Protein AF-A0A432HKB5-F1 (afdb_monomer)

Sequence (75 aa):
MSPSSWNRFEECPRKYWLSRQRLPRKASMPAAMGTAVHNSVEDLCNLDLSDKDDSEDGWLPPTAKAVLDRHWTLE

Foldseek 3Di:
DDPVLVVQCVVPVVSSVVVPPPDPPPCDPVNLLVQLLVVLVVVLVVDDCVPPDPPDDDPSVVSSVVSSVVSSVVD

Secondary structure (DSSP, 8-state):
--HHHHHHHHH-HHHHHHHHTT------HHHHHHHHHHHHHHHHHT---TT--TT--S-HHHHHHHHHHHHHHH-

pLDDT: mean 86.96, std 9.21, range [58.88, 97.0]

Mean predicted aligned error: 8.33 Å

Structure (mmCIF, N/CA/C/O backbone):
data_AF-A0A432HKB5-F1
#
_entry.id   AF-A0A432HKB5-F1
#
loop_
_atom_site.group_PDB
_atom_site.id
_atom_site.type_symbol
_atom_site.label_atom_id
_atom_site.label_alt_id
_atom_site.label_comp_id
_atom_site.label_asym_id
_atom_site.label_entity_id
_atom_site.label_seq_id
_atom_site.pdbx_PDB_ins_code
_atom_site.Cartn_x
_atom_site.Cartn_y
_atom_site.Cartn_z
_atom_site.occupancy
_atom_site.B_iso_or_equiv
_atom_site.auth_seq_id
_atom_site.auth_comp_id
_atom_site.auth_asym_id
_atom_site.auth_atom_id
_atom_site.pdbx_PDB_model_num
ATOM 1 N N . MET A 1 1 ? 3.568 11.205 -22.959 1.00 71.00 1 MET A N 1
ATOM 2 C CA . MET A 1 1 ? 4.556 10.474 -22.123 1.00 71.00 1 MET A CA 1
ATOM 3 C C . MET A 1 1 ? 4.114 10.591 -20.674 1.00 71.00 1 MET A C 1
ATOM 5 O O . MET A 1 1 ? 3.637 11.660 -20.328 1.00 71.00 1 MET A O 1
ATOM 9 N N . SER A 1 2 ? 4.226 9.541 -19.848 1.00 84.31 2 SER A N 1
ATOM 10 C CA . SER A 1 2 ? 3.934 9.678 -18.409 1.00 84.31 2 SER A CA 1
ATOM 11 C C . SER A 1 2 ? 4.977 10.579 -17.730 1.00 84.31 2 SER A C 1
ATOM 13 O O . SER A 1 2 ? 6.122 10.596 -18.196 1.00 84.31 2 SER A O 1
ATOM 15 N N . PRO A 1 3 ? 4.644 11.254 -16.613 1.00 86.50 3 PRO A N 1
ATOM 16 C CA . PRO A 1 3 ? 5.620 12.028 -15.839 1.00 86.50 3 PRO A CA 1
ATOM 17 C C . PRO A 1 3 ? 6.867 11.205 -15.475 1.00 86.50 3 PRO A C 1
ATOM 19 O O . PRO A 1 3 ? 7.996 11.626 -15.698 1.00 86.50 3 PRO A O 1
ATOM 22 N N . SER A 1 4 ? 6.679 9.948 -15.063 1.00 79.12 4 SER A N 1
ATOM 23 C CA . SER A 1 4 ? 7.777 9.014 -14.779 1.00 79.12 4 SER A CA 1
ATOM 24 C C . SER A 1 4 ? 8.642 8.670 -16.000 1.00 79.12 4 SER A C 1
ATOM 26 O O . SER A 1 4 ? 9.840 8.416 -15.865 1.00 79.12 4 SER A O 1
ATOM 28 N N . SER A 1 5 ? 8.059 8.655 -17.202 1.00 82.00 5 SER A N 1
ATOM 29 C CA . SER A 1 5 ? 8.804 8.446 -18.448 1.00 82.00 5 SER A CA 1
ATOM 30 C C . SER A 1 5 ? 9.629 9.674 -18.825 1.00 82.00 5 SER A C 1
ATOM 32 O O . SER A 1 5 ? 10.724 9.512 -19.356 1.00 82.00 5 SER A O 1
ATOM 34 N N . TRP A 1 6 ? 9.115 10.877 -18.555 1.00 86.88 6 TRP A N 1
ATOM 35 C CA . TRP A 1 6 ? 9.825 12.135 -18.783 1.00 86.88 6 TRP A CA 1
ATOM 36 C C . TRP A 1 6 ? 11.011 12.289 -17.825 1.00 86.88 6 TRP A C 1
ATOM 38 O O . TRP A 1 6 ? 12.132 12.468 -18.291 1.00 86.88 6 TRP A O 1
ATOM 48 N N . ASN A 1 7 ? 10.809 12.034 -16.527 1.00 86.56 7 ASN A N 1
ATOM 49 C CA . ASN A 1 7 ? 11.886 12.082 -15.528 1.00 86.56 7 ASN A CA 1
ATOM 50 C C . ASN A 1 7 ? 13.064 11.154 -15.885 1.00 86.56 7 ASN A C 1
ATOM 52 O O . ASN A 1 7 ? 14.223 11.511 -15.706 1.00 86.56 7 ASN A O 1
ATOM 56 N N . ARG A 1 8 ? 12.795 9.962 -16.443 1.00 83.38 8 ARG A N 1
ATOM 57 C CA . ARG A 1 8 ? 13.863 9.054 -16.910 1.00 83.38 8 ARG A CA 1
ATOM 58 C C . ARG A 1 8 ? 14.615 9.583 -18.128 1.00 83.38 8 ARG A C 1
ATOM 60 O O . ARG A 1 8 ? 15.792 9.266 -18.271 1.00 83.38 8 ARG A O 1
ATOM 67 N N . PHE A 1 9 ? 13.937 10.297 -19.028 1.00 87.44 9 PHE A N 1
ATOM 68 C CA . PHE A 1 9 ? 14.571 10.896 -20.201 1.00 87.44 9 PHE A CA 1
ATOM 69 C C . PHE A 1 9 ? 15.488 12.051 -19.791 1.00 87.44 9 PHE A C 1
ATOM 71 O O . PHE A 1 9 ? 16.628 12.079 -20.249 1.00 87.44 9 PHE A O 1
ATOM 78 N N . GLU A 1 10 ? 15.017 12.922 -18.891 1.00 92.44 10 GLU A N 1
ATOM 79 C CA . GLU A 1 10 ? 15.818 14.011 -18.314 1.00 92.44 10 GLU A CA 1
ATOM 80 C C . GLU A 1 10 ? 17.047 13.490 -17.564 1.00 92.44 10 GLU A C 1
ATOM 82 O O . GLU A 1 10 ? 18.141 14.011 -17.753 1.00 92.44 10 GLU A O 1
ATOM 87 N N . GLU A 1 11 ? 16.899 12.430 -16.761 1.00 91.38 11 GLU A N 1
ATOM 88 C CA . GLU A 1 11 ? 18.028 11.847 -16.028 1.00 91.38 11 GLU A CA 1
ATOM 89 C C . GLU A 1 11 ? 19.060 11.206 -16.976 1.00 91.38 11 GLU A C 1
ATOM 91 O O . GLU A 1 11 ? 20.266 11.395 -16.825 1.00 91.38 11 GLU A O 1
ATOM 96 N N . CYS A 1 12 ? 18.603 10.398 -17.941 1.00 91.38 12 CYS A N 1
ATOM 97 C CA . CYS A 1 12 ? 19.465 9.789 -18.948 1.00 91.38 12 CYS A CA 1
ATOM 98 C C . CYS A 1 12 ? 18.642 9.237 -20.129 1.00 91.38 12 CYS A C 1
ATOM 100 O O . CYS A 1 12 ? 17.933 8.233 -19.968 1.00 91.38 12 CYS A O 1
ATOM 102 N N . PRO A 1 13 ? 18.827 9.746 -21.363 1.00 89.19 13 PRO A N 1
ATOM 103 C CA . PRO A 1 13 ? 18.105 9.250 -22.536 1.00 89.19 13 PRO A CA 1
ATOM 104 C C . PRO A 1 13 ? 18.230 7.731 -22.742 1.00 89.19 13 PRO A C 1
ATOM 106 O O . PRO A 1 13 ? 17.262 7.070 -23.126 1.00 89.19 13 PRO A O 1
ATOM 109 N N . ARG A 1 14 ? 19.389 7.135 -22.412 1.00 87.50 14 ARG A N 1
ATOM 110 C CA . ARG A 1 14 ? 19.601 5.677 -22.475 1.00 87.50 14 ARG A CA 1
ATOM 111 C C . ARG A 1 14 ? 18.683 4.911 -21.515 1.00 87.50 14 ARG A C 1
ATOM 113 O O . ARG A 1 14 ? 18.156 3.871 -21.906 1.00 87.50 14 ARG A O 1
ATOM 120 N N . LYS A 1 15 ? 18.445 5.405 -20.291 1.00 81.81 15 LYS A N 1
ATOM 121 C CA . LYS A 1 15 ? 17.513 4.777 -19.331 1.00 81.81 15 LYS A CA 1
ATOM 122 C C . LYS A 1 15 ? 16.077 4.799 -19.856 1.00 81.81 15 LYS A C 1
ATOM 124 O O . LYS A 1 15 ? 15.375 3.794 -19.741 1.00 81.81 15 LYS A O 1
ATOM 129 N N . TYR A 1 16 ? 15.653 5.908 -20.464 1.00 86.31 16 TYR A N 1
ATOM 130 C CA . TYR A 1 16 ? 14.343 6.011 -21.111 1.00 86.31 16 TYR A CA 1
ATOM 131 C C . TYR A 1 16 ? 14.174 4.966 -22.224 1.00 86.31 16 TYR A C 1
ATOM 133 O O . TYR A 1 16 ? 13.221 4.182 -22.182 1.00 86.31 16 TYR A O 1
ATOM 141 N N . TRP A 1 17 ? 15.125 4.887 -23.160 1.00 86.44 17 TRP A N 1
ATOM 142 C CA . TRP A 1 17 ? 15.081 3.921 -24.262 1.00 86.44 17 TRP A CA 1
ATOM 143 C C . TRP A 1 17 ? 15.101 2.463 -23.780 1.00 86.44 17 TRP A C 1
ATOM 145 O O . TRP A 1 17 ? 14.269 1.669 -24.219 1.00 86.44 17 TRP A O 1
ATOM 155 N N . LEU A 1 18 ? 15.964 2.120 -22.816 1.00 79.00 18 LEU A N 1
ATOM 156 C CA . LEU A 1 18 ? 16.010 0.777 -22.221 1.00 79.00 18 LEU A CA 1
ATOM 157 C C . LEU A 1 18 ? 14.709 0.415 -21.494 1.00 79.00 18 LEU A C 1
ATOM 159 O O . LEU A 1 18 ? 14.258 -0.726 -21.570 1.00 79.00 18 LEU A O 1
ATOM 163 N N . SER A 1 19 ? 14.057 1.382 -20.840 1.00 77.44 19 SER A N 1
ATOM 164 C CA . SER A 1 19 ? 12.778 1.139 -20.161 1.00 77.44 19 SER A CA 1
ATOM 165 C C . SER A 1 19 ? 11.643 0.750 -21.115 1.00 77.44 19 SER A C 1
ATOM 167 O O . SER A 1 19 ? 10.682 0.113 -20.684 1.00 77.44 19 SER A O 1
ATOM 169 N N . ARG A 1 20 ? 11.761 1.089 -22.407 1.00 81.69 20 ARG A N 1
ATOM 170 C CA . ARG A 1 20 ? 10.795 0.716 -23.448 1.00 81.69 20 ARG A CA 1
ATOM 171 C C . ARG A 1 20 ? 11.075 -0.630 -24.108 1.00 81.69 20 ARG A C 1
ATOM 173 O O . ARG A 1 20 ? 10.171 -1.175 -24.731 1.00 81.69 20 ARG A O 1
ATOM 180 N N . GLN A 1 21 ? 12.270 -1.198 -23.948 1.00 80.81 21 GLN A N 1
ATOM 181 C CA . GLN A 1 21 ? 12.655 -2.445 -24.620 1.00 80.81 21 GLN A CA 1
ATOM 182 C C . GLN A 1 21 ? 12.071 -3.727 -23.990 1.00 80.81 21 GLN A C 1
ATOM 184 O O . GLN A 1 21 ? 12.459 -4.812 -24.401 1.00 80.81 21 GLN A O 1
ATOM 189 N N . ARG A 1 22 ? 11.132 -3.641 -23.028 1.00 66.56 22 ARG A N 1
ATOM 190 C CA . ARG A 1 22 ? 10.512 -4.801 -22.333 1.00 66.56 22 ARG A CA 1
ATOM 191 C C . ARG A 1 22 ? 11.522 -5.903 -21.963 1.00 66.56 22 ARG A C 1
ATOM 193 O O . ARG A 1 22 ? 11.201 -7.088 -21.994 1.00 66.56 22 ARG A O 1
ATOM 200 N N . LEU A 1 23 ? 12.745 -5.507 -21.604 1.00 68.19 23 LEU A N 1
ATOM 201 C CA . LEU A 1 23 ? 13.747 -6.437 -21.094 1.00 68.19 23 LEU A CA 1
ATOM 202 C C . LEU A 1 23 ? 13.178 -7.117 -19.839 1.00 68.19 23 LEU A C 1
ATOM 204 O O . LEU A 1 23 ? 12.440 -6.449 -19.106 1.00 68.19 23 LEU A O 1
ATOM 208 N N . PRO A 1 24 ? 13.492 -8.398 -19.572 1.00 62.53 24 PRO A N 1
ATOM 209 C CA . PRO A 1 24 ? 12.998 -9.092 -18.390 1.00 62.53 24 PRO A CA 1
ATOM 210 C C . PRO A 1 24 ? 13.364 -8.287 -17.143 1.00 62.53 24 PRO A C 1
ATOM 212 O O . PRO A 1 24 ? 14.528 -8.203 -16.747 1.00 62.53 24 PRO A O 1
ATOM 215 N N . ARG A 1 25 ? 12.371 -7.632 -16.540 1.00 61.84 25 ARG A N 1
ATOM 216 C CA . ARG A 1 25 ? 12.564 -6.911 -15.288 1.00 61.84 25 ARG A CA 1
ATOM 217 C C . ARG A 1 25 ? 12.456 -7.962 -14.206 1.00 61.84 25 ARG A C 1
ATOM 219 O O . ARG A 1 25 ? 11.354 -8.346 -13.837 1.00 61.84 25 ARG A O 1
ATOM 226 N N . LYS A 1 26 ? 13.592 -8.459 -13.723 1.00 58.88 26 LYS A N 1
ATOM 227 C CA . LYS A 1 26 ? 13.586 -9.206 -12.468 1.00 58.88 26 LYS A CA 1
ATOM 228 C C . LYS A 1 26 ? 13.152 -8.202 -11.399 1.00 58.88 26 LYS A C 1
ATOM 230 O O . LYS A 1 26 ? 13.900 -7.263 -11.122 1.00 58.88 26 LYS A O 1
ATOM 235 N N . ALA A 1 27 ? 11.920 -8.319 -10.905 1.00 63.94 27 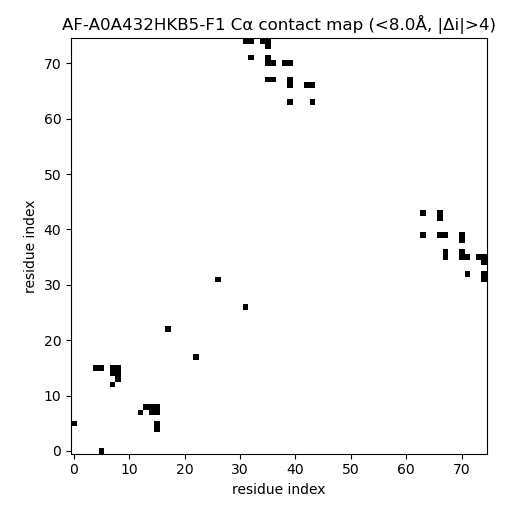ALA A N 1
ATOM 236 C CA . ALA A 1 27 ? 11.486 -7.546 -9.752 1.00 63.94 27 ALA A CA 1
ATOM 237 C C . ALA A 1 27 ? 12.488 -7.836 -8.629 1.00 63.94 27 ALA A C 1
ATOM 239 O O . ALA A 1 27 ? 12.778 -8.993 -8.323 1.00 63.94 27 ALA A O 1
ATOM 240 N N . SER A 1 28 ? 13.140 -6.793 -8.126 1.00 69.12 28 SER A N 1
ATOM 241 C CA . SER A 1 28 ? 14.057 -6.938 -7.006 1.00 69.12 28 SER A CA 1
ATOM 242 C C . SER A 1 28 ? 13.244 -6.942 -5.715 1.00 69.12 28 SER A C 1
ATOM 244 O O . SER A 1 28 ? 12.222 -6.262 -5.631 1.00 69.12 28 SER A O 1
ATOM 246 N N . MET A 1 29 ? 13.723 -7.661 -4.696 1.00 76.25 29 MET A N 1
ATOM 247 C CA . MET A 1 29 ? 13.092 -7.697 -3.368 1.00 76.25 29 MET A CA 1
ATOM 248 C C . MET A 1 29 ? 12.702 -6.301 -2.829 1.00 76.25 29 MET A C 1
ATOM 250 O O . MET A 1 29 ? 11.600 -6.168 -2.307 1.00 76.25 29 MET A O 1
ATOM 254 N N . PRO A 1 30 ? 13.513 -5.228 -2.996 1.00 81.88 30 PRO A N 1
ATOM 255 C CA . PRO A 1 30 ? 13.114 -3.885 -2.563 1.00 81.88 30 PRO A CA 1
ATOM 256 C C . PRO A 1 30 ? 11.923 -3.292 -3.329 1.00 81.88 30 PRO A C 1
ATOM 258 O O . PRO A 1 30 ? 11.145 -2.539 -2.752 1.00 81.88 30 PRO A O 1
ATOM 261 N N . ALA A 1 31 ? 11.776 -3.604 -4.621 1.00 82.75 31 ALA A N 1
ATOM 262 C CA . ALA A 1 31 ? 10.658 -3.109 -5.422 1.00 82.75 31 ALA A CA 1
ATOM 263 C C . ALA A 1 31 ? 9.345 -3.815 -5.050 1.00 82.75 31 ALA A C 1
ATOM 265 O O . ALA A 1 31 ? 8.320 -3.147 -4.934 1.00 82.75 31 ALA A O 1
ATOM 266 N N . ALA A 1 32 ? 9.397 -5.130 -4.814 1.00 82.50 32 ALA A N 1
ATOM 267 C CA . ALA A 1 32 ? 8.261 -5.910 -4.316 1.00 82.50 32 ALA A CA 1
ATOM 268 C C . ALA A 1 32 ? 7.826 -5.419 -2.923 1.00 82.50 32 ALA A C 1
ATOM 270 O O . ALA A 1 32 ? 6.679 -5.036 -2.729 1.00 82.50 32 ALA A O 1
ATOM 271 N N . MET A 1 33 ? 8.776 -5.267 -1.991 1.00 86.00 33 MET A N 1
ATOM 272 C CA . MET A 1 33 ? 8.518 -4.705 -0.657 1.00 86.00 33 MET A CA 1
ATOM 273 C C . MET A 1 33 ? 7.899 -3.302 -0.715 1.00 86.00 33 MET A C 1
ATOM 275 O O . MET A 1 33 ? 6.932 -3.028 -0.008 1.00 86.00 33 MET A O 1
ATOM 279 N N . GLY A 1 34 ? 8.441 -2.406 -1.547 1.00 89.00 34 GLY A N 1
ATOM 280 C CA . GLY A 1 34 ? 7.899 -1.055 -1.701 1.00 89.00 34 GLY A CA 1
ATOM 281 C C . GLY A 1 34 ? 6.469 -1.053 -2.242 1.00 89.00 34 GLY A C 1
ATOM 282 O O . GLY A 1 34 ? 5.648 -0.265 -1.778 1.00 89.00 34 GLY A O 1
ATOM 283 N N . THR A 1 35 ? 6.164 -1.962 -3.170 1.00 90.00 35 THR A N 1
ATOM 284 C CA . THR A 1 35 ? 4.813 -2.140 -3.721 1.00 90.00 35 THR A CA 1
ATOM 285 C C . THR A 1 35 ? 3.859 -2.671 -2.654 1.00 90.00 35 THR A C 1
ATOM 287 O O . THR A 1 35 ? 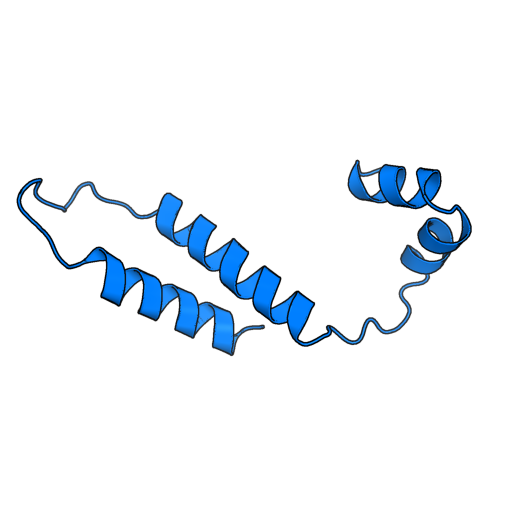2.804 -2.079 -2.441 1.00 90.00 35 THR A O 1
ATOM 290 N N . ALA A 1 36 ? 4.274 -3.690 -1.892 1.00 91.25 36 ALA A N 1
ATOM 291 C CA . ALA A 1 36 ? 3.471 -4.249 -0.810 1.00 91.25 36 ALA A CA 1
ATOM 292 C C . ALA A 1 36 ? 3.113 -3.195 0.250 1.00 91.25 36 ALA A C 1
ATOM 294 O O . ALA A 1 36 ? 1.955 -3.085 0.652 1.00 91.25 36 ALA A O 1
ATOM 295 N N . VAL A 1 37 ? 4.083 -2.375 0.673 1.00 93.00 37 VAL A N 1
ATOM 296 C CA . VAL A 1 37 ? 3.846 -1.292 1.642 1.00 93.00 37 VAL A CA 1
ATOM 297 C C . VAL A 1 37 ? 2.941 -0.206 1.058 1.00 93.00 37 VAL A C 1
ATOM 299 O O . VAL A 1 37 ? 2.022 0.234 1.744 1.00 93.00 37 VAL A O 1
ATOM 302 N N . HIS A 1 38 ? 3.171 0.220 -0.189 1.00 94.06 38 HIS A N 1
ATOM 303 C CA . HIS A 1 38 ? 2.366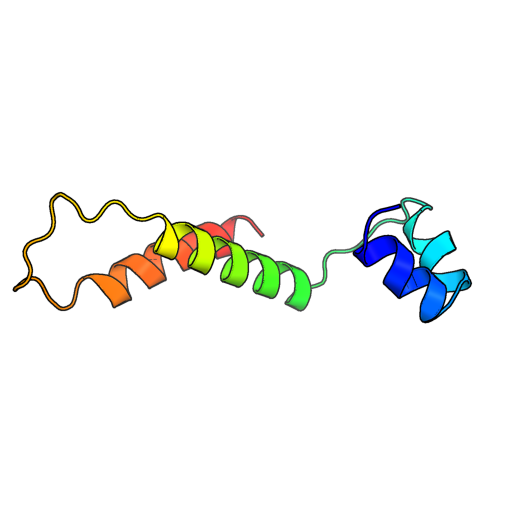 1.263 -0.832 1.00 94.06 38 HIS A CA 1
ATOM 304 C C . HIS A 1 38 ? 0.891 0.863 -0.923 1.00 94.06 38 HIS A C 1
ATOM 306 O O . HIS A 1 38 ? 0.035 1.594 -0.426 1.00 94.06 38 HIS A O 1
ATOM 312 N N . ASN A 1 39 ? 0.617 -0.326 -1.464 1.00 93.69 39 ASN A N 1
ATOM 313 C CA . ASN A 1 39 ? -0.744 -0.838 -1.612 1.00 93.69 39 ASN A CA 1
ATOM 314 C C . ASN A 1 39 ? -1.415 -1.041 -0.246 1.00 93.69 39 ASN A C 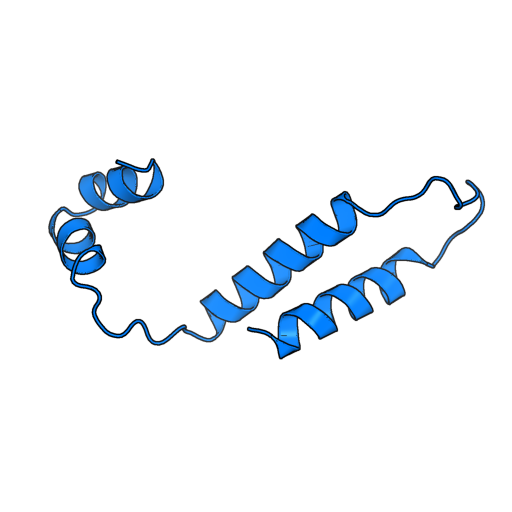1
ATOM 316 O O . ASN A 1 39 ? -2.595 -0.752 -0.084 1.00 93.69 39 ASN A O 1
ATOM 320 N N . SER A 1 40 ? -0.656 -1.478 0.767 1.00 95.38 40 SER A N 1
ATOM 321 C CA . SER A 1 40 ? -1.194 -1.634 2.123 1.00 95.38 40 SER A CA 1
ATOM 322 C C . SER A 1 40 ? -1.654 -0.309 2.723 1.00 95.38 40 SER A C 1
ATOM 324 O O . SER A 1 40 ? -2.705 -0.248 3.352 1.00 95.38 40 SER A O 1
ATOM 326 N N . VAL A 1 41 ? -0.875 0.761 2.541 1.00 96.12 41 VAL A N 1
ATOM 327 C CA . VAL A 1 41 ? -1.252 2.098 3.022 1.00 96.12 41 VAL A CA 1
ATOM 328 C C . VAL A 1 41 ? -2.463 2.627 2.256 1.00 96.12 41 VAL A C 1
ATOM 330 O O . VAL A 1 41 ? -3.361 3.190 2.875 1.00 96.12 41 VAL A O 1
ATOM 333 N N . GLU A 1 42 ? -2.516 2.416 0.940 1.00 97.00 42 GLU A N 1
ATOM 334 C CA . GLU A 1 42 ? -3.668 2.803 0.120 1.00 97.00 42 GLU A CA 1
ATOM 335 C C . GLU A 1 42 ? -4.956 2.101 0.580 1.00 97.00 42 GLU A C 1
ATOM 337 O O . GLU A 1 42 ? -5.974 2.763 0.778 1.00 97.00 42 GLU A O 1
ATOM 342 N N . ASP A 1 43 ? -4.907 0.793 0.843 1.00 95.81 43 ASP A N 1
ATOM 343 C CA . ASP A 1 43 ? -6.049 0.033 1.366 1.00 95.81 43 ASP A CA 1
ATOM 344 C C . ASP A 1 43 ? -6.494 0.540 2.744 1.00 95.81 43 ASP A C 1
ATOM 346 O O . ASP A 1 4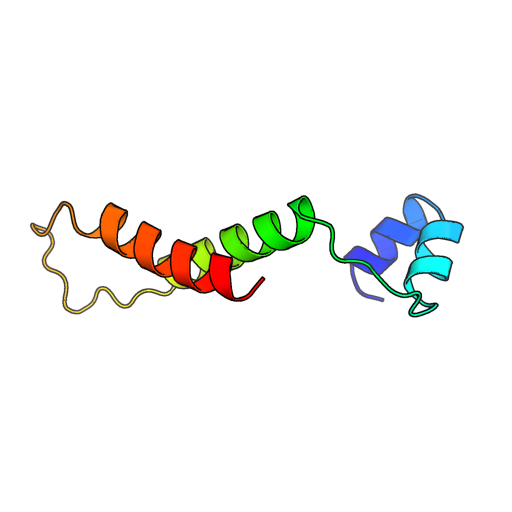3 ? -7.689 0.705 2.987 1.00 95.81 43 ASP A O 1
ATOM 350 N N . LEU A 1 44 ? -5.547 0.831 3.645 1.00 95.50 44 LEU A N 1
ATOM 351 C CA . LEU A 1 44 ? -5.855 1.369 4.973 1.00 95.50 44 LEU A CA 1
ATOM 352 C C . LEU A 1 44 ? -6.543 2.737 4.903 1.00 95.50 44 LEU A C 1
ATOM 354 O O . LEU A 1 44 ? -7.473 2.990 5.667 1.00 95.50 44 LEU A O 1
ATOM 358 N N . CYS A 1 45 ? -6.115 3.606 3.985 1.00 94.69 45 CYS A N 1
ATOM 359 C CA . CYS A 1 45 ? -6.745 4.908 3.762 1.00 94.69 45 CYS A CA 1
ATOM 360 C C . CYS A 1 45 ? -8.154 4.807 3.160 1.00 94.69 45 CYS A C 1
ATOM 362 O O . CYS A 1 45 ? -8.920 5.761 3.274 1.00 94.69 45 CYS A O 1
ATOM 364 N N . ASN A 1 46 ? -8.491 3.675 2.540 1.00 95.50 46 ASN A N 1
ATOM 365 C CA . ASN A 1 46 ? -9.799 3.410 1.944 1.00 95.50 46 ASN A CA 1
ATOM 366 C C . ASN A 1 46 ? -10.695 2.517 2.821 1.00 95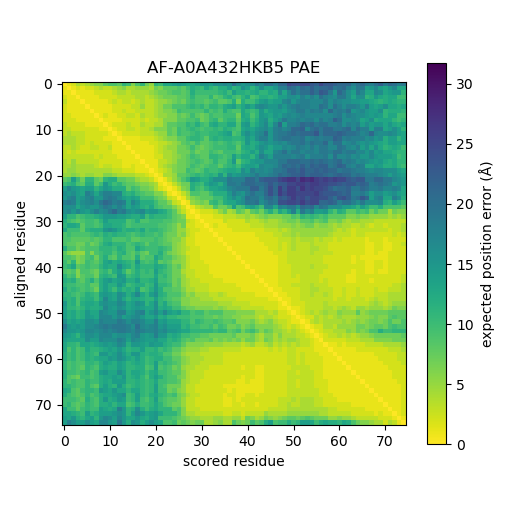.50 46 ASN A C 1
ATOM 368 O O . ASN A 1 46 ? -11.742 2.065 2.355 1.00 95.50 46 ASN A O 1
ATOM 372 N N . LEU A 1 47 ? -10.306 2.236 4.070 1.00 93.69 47 LEU A N 1
ATOM 373 C CA . LEU A 1 47 ? -11.151 1.484 4.994 1.00 93.69 47 LEU A CA 1
ATOM 374 C C . LEU A 1 47 ? -12.453 2.237 5.269 1.00 93.69 47 LEU A C 1
ATOM 376 O O . LEU A 1 47 ? -12.440 3.417 5.615 1.00 93.69 47 LEU A O 1
ATOM 380 N N . ASP A 1 48 ? -13.568 1.517 5.188 1.00 92.81 48 ASP A N 1
ATOM 381 C CA . ASP A 1 48 ? -14.833 2.014 5.707 1.00 92.81 48 ASP A CA 1
ATOM 382 C C . ASP A 1 48 ? -14.807 1.963 7.239 1.00 92.81 48 ASP A C 1
ATOM 384 O O . ASP A 1 48 ? -14.535 0.924 7.850 1.00 92.81 48 ASP A O 1
ATOM 388 N N . LEU A 1 49 ? -15.050 3.118 7.851 1.00 91.88 49 LEU A N 1
ATOM 389 C CA . LEU A 1 49 ? -15.080 3.305 9.299 1.00 91.88 49 LEU A CA 1
ATOM 390 C C . LEU A 1 49 ? -16.488 3.644 9.798 1.00 91.88 49 LEU A C 1
ATOM 392 O O . LEU A 1 49 ? -16.645 3.927 10.978 1.00 91.88 49 LEU A O 1
ATOM 396 N N . SER A 1 50 ? -17.504 3.605 8.930 1.00 92.44 50 SER A N 1
ATOM 397 C CA . SER A 1 50 ? -18.883 3.983 9.274 1.00 92.44 50 SER A CA 1
ATOM 398 C C . SER A 1 50 ? -19.476 3.145 10.413 1.00 92.44 50 SER A C 1
ATOM 400 O O . SER A 1 50 ? -20.322 3.638 11.153 1.00 92.44 50 SER A O 1
ATOM 402 N N . ASP A 1 51 ? -19.006 1.905 10.570 1.00 89.06 51 ASP A N 1
ATOM 403 C CA . ASP A 1 51 ? -19.438 0.975 11.620 1.00 89.06 51 ASP A CA 1
ATOM 404 C C . ASP A 1 51 ? -18.548 1.005 12.880 1.00 89.06 51 ASP A C 1
ATOM 406 O O . ASP A 1 51 ? -18.776 0.223 13.803 1.00 89.06 51 ASP A O 1
ATOM 410 N N . LYS A 1 52 ? -17.517 1.863 12.930 1.00 87.44 52 LYS A N 1
ATOM 411 C CA . LYS A 1 52 ? -16.635 1.989 14.100 1.00 87.44 52 LYS A CA 1
ATOM 412 C C . LYS A 1 52 ? -17.107 3.081 15.045 1.00 87.44 52 LYS A C 1
ATOM 414 O O . LYS A 1 52 ? -17.430 4.186 14.620 1.00 87.44 52 LYS A O 1
ATOM 419 N N . ASP A 1 53 ? -17.085 2.769 16.336 1.00 90.12 53 ASP A N 1
ATOM 420 C CA . ASP A 1 53 ? -17.363 3.734 17.396 1.00 90.12 53 ASP A CA 1
ATOM 421 C C . ASP A 1 53 ? -16.105 4.549 17.738 1.00 90.12 53 ASP A C 1
ATOM 423 O O . ASP A 1 53 ? -14.990 4.026 17.716 1.00 90.12 53 ASP A O 1
ATOM 427 N N . ASP A 1 54 ? -16.280 5.818 18.109 1.00 87.62 54 ASP A N 1
ATOM 428 C CA . ASP A 1 54 ? -15.174 6.718 18.470 1.00 87.62 54 ASP A CA 1
ATOM 429 C C . ASP A 1 54 ? -14.359 6.221 19.681 1.00 87.62 54 ASP A C 1
ATOM 431 O O . ASP A 1 54 ? -13.200 6.605 19.852 1.00 87.62 54 ASP A O 1
ATOM 435 N N . SER A 1 55 ? -14.952 5.380 20.537 1.00 90.75 55 SER A N 1
ATOM 436 C CA . SER A 1 55 ? -14.275 4.777 21.690 1.00 90.75 55 SER A CA 1
ATOM 437 C C . SER A 1 55 ? -13.506 3.494 21.362 1.00 90.75 55 SER A C 1
ATOM 439 O O . SER A 1 55 ? -12.784 2.986 22.221 1.00 90.75 55 SER A O 1
ATOM 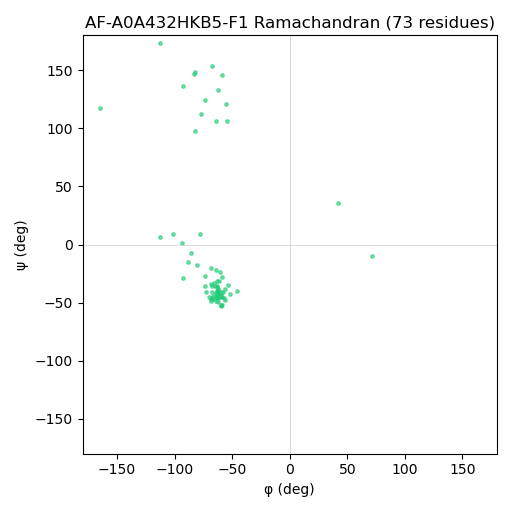441 N N . GLU A 1 56 ? -13.637 2.969 20.141 1.00 88.88 56 GLU A N 1
ATOM 442 C CA . GLU A 1 56 ? -13.003 1.722 19.730 1.00 88.88 56 GLU A CA 1
ATOM 443 C C . GLU A 1 56 ? -11.510 1.939 19.430 1.00 88.88 56 GLU A C 1
ATOM 445 O O . GLU A 1 56 ? -11.118 2.583 18.451 1.00 88.88 56 GLU A O 1
ATOM 450 N N . ASP A 1 57 ? -10.647 1.367 20.271 1.00 90.56 57 ASP A N 1
ATOM 451 C CA . ASP A 1 57 ? -9.195 1.463 20.161 1.00 90.56 57 ASP A CA 1
ATOM 452 C C . ASP A 1 57 ? -8.534 0.110 19.827 1.00 90.56 57 ASP A C 1
ATOM 454 O O . ASP A 1 57 ? -9.173 -0.931 19.686 1.00 90.56 57 ASP A O 1
ATOM 458 N N . GLY A 1 58 ? -7.222 0.126 19.569 1.00 92.31 58 GLY A N 1
ATOM 459 C CA . GLY A 1 58 ? -6.423 -1.095 19.377 1.00 92.31 58 GLY A CA 1
ATOM 460 C C . GLY A 1 58 ? -6.650 -1.888 18.077 1.00 92.31 58 GLY A C 1
ATOM 461 O O . GLY A 1 58 ? -5.849 -2.770 17.767 1.00 92.31 58 GLY A O 1
ATOM 462 N N . TRP A 1 59 ? -7.668 -1.570 17.275 1.00 92.62 59 TRP A N 1
ATOM 463 C CA . TRP A 1 59 ? -8.004 -2.296 16.041 1.00 92.62 59 TRP A CA 1
ATOM 464 C C . TRP A 1 59 ? -7.039 -2.036 14.873 1.00 92.62 59 TRP A C 1
ATOM 466 O O . TRP A 1 59 ? -6.877 -2.888 13.992 1.00 92.62 59 TRP A O 1
ATOM 476 N N . LEU A 1 60 ? -6.390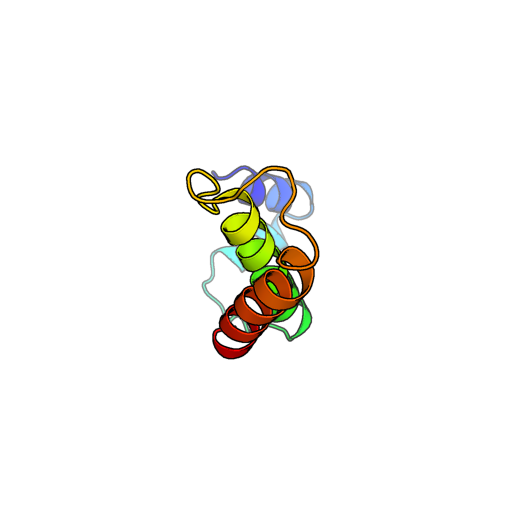 -0.868 14.835 1.00 93.25 60 LEU A N 1
ATOM 477 C CA . LEU A 1 60 ? -5.583 -0.455 13.684 1.00 93.25 60 LEU A CA 1
ATOM 478 C C . LEU A 1 60 ? -4.314 -1.310 13.502 1.00 93.25 60 LEU A C 1
ATOM 480 O O . LEU A 1 60 ? -4.115 -1.800 12.391 1.00 93.25 60 LEU A O 1
ATOM 484 N N . PRO A 1 61 ? -3.476 -1.568 14.530 1.00 95.62 61 PRO A N 1
ATOM 485 C CA . PRO A 1 61 ? -2.288 -2.412 14.371 1.00 95.62 61 PRO A CA 1
ATOM 486 C C . PRO A 1 61 ? -2.554 -3.831 13.827 1.00 95.62 61 PRO A C 1
ATOM 488 O O . PRO A 1 61 ? -1.867 -4.223 12.879 1.00 95.62 61 PRO A O 1
ATOM 491 N N . PRO A 1 62 ? -3.527 -4.618 14.342 1.00 96.06 62 PRO A N 1
ATOM 492 C CA . PRO A 1 62 ? -3.809 -5.939 13.783 1.00 96.06 62 PRO A CA 1
ATOM 493 C C . PRO A 1 62 ? -4.398 -5.859 12.367 1.00 96.06 62 PRO A C 1
ATOM 495 O O . PRO A 1 62 ? -4.039 -6.679 11.523 1.00 96.06 62 PRO A O 1
ATOM 498 N N . THR A 1 63 ? -5.226 -4.849 12.073 1.00 95.69 63 THR A N 1
ATOM 499 C CA . THR A 1 63 ? -5.769 -4.624 10.721 1.00 95.69 63 THR A CA 1
ATOM 500 C C . THR A 1 63 ? -4.656 -4.298 9.725 1.00 95.69 63 THR A C 1
ATOM 502 O O . THR A 1 63 ? -4.553 -4.934 8.678 1.00 95.69 63 THR A O 1
ATOM 505 N N . ALA A 1 64 ? -3.764 -3.369 10.076 1.00 95.88 64 ALA A N 1
ATOM 506 C CA . ALA A 1 64 ? -2.615 -2.988 9.259 1.00 95.88 64 ALA A CA 1
ATOM 507 C C . ALA A 1 64 ? -1.678 -4.168 8.996 1.00 95.88 64 ALA A C 1
ATOM 509 O O . ALA A 1 64 ? -1.222 -4.351 7.868 1.00 95.88 64 ALA A O 1
ATOM 510 N N . LYS A 1 65 ? -1.436 -5.010 10.009 1.00 96.62 65 LYS A N 1
ATOM 511 C CA . LYS A 1 65 ? -0.652 -6.233 9.830 1.00 96.62 65 LYS A CA 1
ATOM 512 C C . LYS A 1 65 ? -1.327 -7.197 8.852 1.00 96.62 65 LYS A C 1
ATOM 514 O O . LYS A 1 65 ? -0.652 -7.705 7.966 1.00 96.62 65 LYS A O 1
ATOM 519 N N . ALA A 1 66 ? -2.631 -7.436 8.986 1.00 96.50 66 ALA A N 1
ATOM 520 C CA . ALA A 1 66 ? -3.356 -8.353 8.107 1.00 96.50 66 ALA A CA 1
ATOM 521 C C . ALA A 1 66 ? -3.349 -7.886 6.639 1.00 96.50 66 ALA A C 1
ATOM 523 O O . ALA A 1 66 ? -3.136 -8.693 5.733 1.00 96.50 66 ALA A O 1
ATOM 524 N N . VAL A 1 67 ? -3.531 -6.582 6.407 1.00 96.38 67 VAL A N 1
ATOM 525 C CA . VAL A 1 67 ? -3.438 -5.976 5.069 1.00 96.38 67 VAL A CA 1
ATOM 526 C C . VAL A 1 67 ? -2.021 -6.122 4.507 1.00 96.38 67 VAL A C 1
ATOM 528 O O . VAL A 1 67 ? -1.858 -6.567 3.370 1.00 96.38 67 VAL A O 1
ATOM 531 N N . LEU A 1 68 ? -0.994 -5.828 5.310 1.00 95.31 68 LEU A N 1
ATOM 532 C CA . LEU A 1 68 ? 0.397 -5.959 4.880 1.00 95.31 68 LEU A CA 1
ATOM 533 C C . LEU A 1 68 ? 0.789 -7.405 4.579 1.00 95.31 68 LEU A C 1
ATOM 535 O O . LEU A 1 68 ? 1.399 -7.651 3.545 1.00 95.31 68 LEU A O 1
ATOM 539 N N . ASP A 1 69 ? 0.427 -8.360 5.438 1.00 95.19 69 ASP A N 1
ATOM 540 C CA . ASP A 1 69 ? 0.704 -9.784 5.217 1.00 95.19 69 ASP A CA 1
ATOM 541 C C . ASP A 1 69 ? 0.087 -10.257 3.889 1.00 95.19 69 ASP A C 1
ATOM 543 O O . ASP A 1 69 ? 0.726 -10.984 3.128 1.00 95.19 69 ASP A O 1
ATOM 547 N N . ARG A 1 70 ? -1.136 -9.804 3.575 1.00 94.69 70 ARG A N 1
ATOM 548 C CA . ARG A 1 70 ? -1.801 -10.111 2.303 1.00 94.69 70 ARG A CA 1
ATOM 549 C C . ARG A 1 70 ? -0.980 -9.611 1.115 1.00 94.69 70 ARG A C 1
ATOM 551 O O . ARG A 1 70 ? -0.675 -10.406 0.230 1.00 94.69 70 ARG A O 1
ATOM 558 N N . HIS A 1 71 ? -0.598 -8.334 1.096 1.00 92.56 71 HIS A N 1
ATOM 559 C CA . HIS A 1 71 ? 0.209 -7.775 0.003 1.00 92.56 71 HIS A CA 1
ATOM 560 C C . HIS A 1 71 ? 1.605 -8.398 -0.065 1.00 92.56 71 HIS A C 1
ATOM 562 O O . HIS A 1 71 ? 2.099 -8.682 -1.148 1.00 92.56 71 HIS A O 1
ATOM 568 N N . TRP A 1 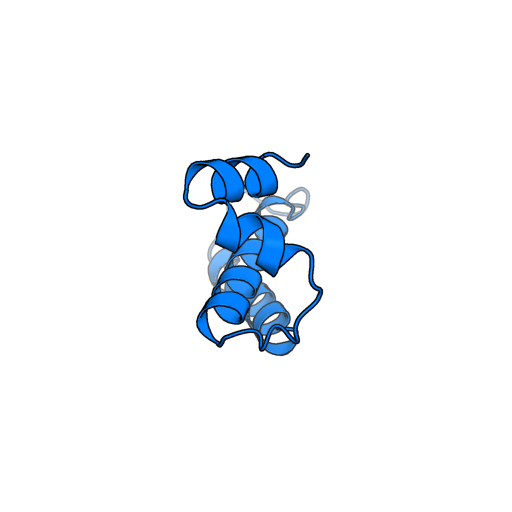72 ? 2.207 -8.720 1.080 1.00 90.81 72 TRP A N 1
ATOM 569 C CA . TRP A 1 72 ? 3.505 -9.391 1.155 1.00 90.81 72 TRP A CA 1
ATOM 570 C C . TRP A 1 72 ? 3.515 -10.777 0.499 1.00 90.81 72 TRP A C 1
ATOM 572 O O . TRP A 1 72 ? 4.540 -11.204 -0.017 1.00 90.81 72 TRP A O 1
ATOM 582 N N . THR A 1 73 ? 2.390 -11.498 0.519 1.00 88.75 73 THR A N 1
ATOM 583 C CA . THR A 1 73 ? 2.275 -12.799 -0.167 1.00 88.75 73 THR A CA 1
ATOM 584 C C . THR A 1 73 ? 2.020 -12.696 -1.671 1.00 88.75 73 THR A C 1
ATOM 586 O O . THR A 1 73 ? 2.194 -13.691 -2.374 1.00 88.75 73 THR A O 1
ATOM 589 N N . LEU A 1 74 ? 1.576 -11.534 -2.159 1.00 84.56 74 LEU A N 1
ATOM 590 C CA . LEU A 1 74 ? 1.220 -11.313 -3.563 1.00 84.56 74 LEU A CA 1
ATOM 591 C C . LEU A 1 74 ? 2.389 -10.775 -4.401 1.00 84.56 74 LEU A C 1
ATOM 593 O O . LEU A 1 74 ? 2.425 -11.039 -5.604 1.00 84.56 74 LEU A O 1
ATOM 597 N N . GLU A 1 75 ? 3.307 -10.035 -3.775 1.00 79.88 75 GLU A N 1
ATOM 598 C CA . GLU A 1 75 ? 4.473 -9.388 -4.405 1.00 79.88 75 GLU A CA 1
ATOM 599 C C . GLU A 1 75 ? 5.745 -10.254 -4.378 1.00 79.88 75 GLU A C 1
ATOM 601 O O . GLU A 1 75 ? 6.501 -10.226 -5.381 1.00 79.88 75 GLU A O 1
#

Radius of gyration: 18.37 Å; Cα contacts (8 Å, |Δi|>4): 30; chains: 1; bounding box: 39×27×46 Å

Solvent-accessible surface area (backbone atoms only — not comparable to full-atom values): 4588 Å² total; per-residue (Å²): 130,55,72,72,53,48,55,34,36,76,76,34,56,67,56,34,56,56,70,70,63,76,61,88,75,76,80,46,72,69,58,30,52,53,48,19,52,51,54,32,53,54,52,62,75,65,56,87,56,90,90,60,57,96,85,69,70,84,58,60,66,62,49,54,47,54,46,34,53,53,33,60,75,74,89